Protein AF-X1ENP3-F1 (afdb_monomer)

Secondary structure (DSSP, 8-state):
-TTS-TTTHHHHHHHHHHHHHHHHHTTEEEEEE-SEEEETTEEEES-EEEEE-GGGHHHHHHHH-S---PPPTT-PPP--

Solvent-accessible surface area (backbone atoms only — not comparable to full-atom values): 5208 Å² total; per-residue (Å²): 115,96,84,56,55,79,87,50,48,61,60,52,52,52,47,52,53,51,51,52,50,52,36,60,76,62,38,46,77,41,80,47,64,68,54,62,48,77,59,93,93,43,79,44,73,76,33,76,50,75,40,63,45,74,85,44,42,85,83,32,38,87,80,57,57,92,70,81,84,75,62,60,90,97,55,77,80,70,95,120

Radius of gyration: 16.41 Å; Cα contacts (8 Å, |Δi|>4): 58; chains: 1; bounding box: 36×30×48 Å

Structure (mmCIF, N/CA/C/O backbone):
data_AF-X1ENP3-F1
#
_entry.id   AF-X1ENP3-F1
#
loop_
_atom_site.group_PDB
_atom_site.id
_atom_site.type_symbol
_atom_site.label_atom_id
_atom_site.label_alt_id
_atom_site.label_comp_id
_atom_site.label_asym_id
_atom_site.label_entity_id
_atom_site.label_seq_id
_atom_site.pdbx_PDB_ins_code
_atom_site.Cartn_x
_atom_site.Cartn_y
_atom_site.Cartn_z
_atom_site.occupancy
_atom_si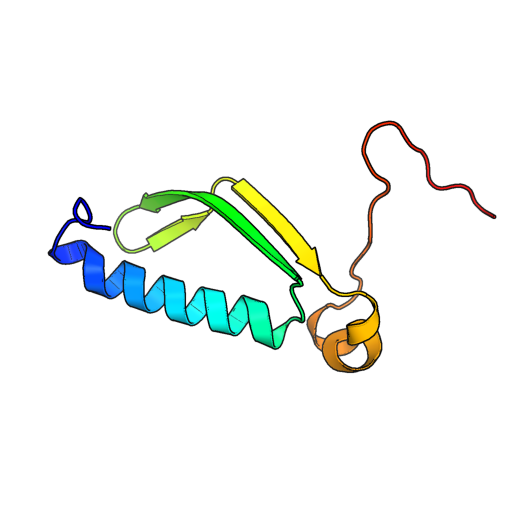te.B_iso_or_equiv
_atom_site.auth_seq_id
_atom_site.auth_comp_id
_atom_site.auth_asym_id
_atom_site.auth_atom_id
_atom_site.pdbx_PDB_model_num
ATOM 1 N N . PRO A 1 1 ? -4.911 5.821 15.428 1.00 75.00 1 PRO A N 1
ATOM 2 C CA . PRO A 1 1 ? -4.750 7.202 15.937 1.00 75.00 1 PRO A CA 1
ATOM 3 C C . PRO A 1 1 ? -5.560 7.408 17.233 1.00 75.00 1 PRO A C 1
ATOM 5 O O . PRO A 1 1 ? -6.350 6.527 17.577 1.00 75.00 1 PRO A O 1
ATOM 8 N N . LYS A 1 2 ? -5.343 8.490 18.001 1.00 82.62 2 LYS A N 1
ATOM 9 C CA . LYS A 1 2 ? -6.062 8.710 19.284 1.00 82.62 2 LYS A CA 1
ATOM 10 C C . LYS A 1 2 ? -7.575 8.894 19.086 1.00 82.62 2 LYS A C 1
ATOM 12 O O . LYS A 1 2 ? -8.357 8.497 19.940 1.00 82.62 2 LYS A O 1
ATOM 17 N N . ASP A 1 3 ? -7.941 9.436 17.939 1.00 89.31 3 ASP A N 1
ATOM 18 C CA . ASP A 1 3 ? -9.275 9.729 17.417 1.00 89.31 3 ASP A CA 1
ATOM 19 C C . ASP A 1 3 ? -9.950 8.536 16.714 1.00 89.31 3 ASP A C 1
ATOM 21 O O . ASP A 1 3 ? -11.098 8.633 16.299 1.00 89.31 3 ASP A O 1
ATOM 25 N N . THR A 1 4 ? -9.285 7.380 16.606 1.00 89.62 4 THR A N 1
ATOM 26 C CA . THR A 1 4 ? -9.896 6.184 16.006 1.00 89.62 4 THR A CA 1
ATOM 27 C C . THR A 1 4 ? -11.026 5.627 16.895 1.00 89.62 4 THR A C 1
ATOM 29 O O . THR A 1 4 ? -10.736 5.241 18.039 1.00 89.62 4 THR A O 1
ATOM 32 N N . PRO A 1 5 ? -12.271 5.493 16.382 1.00 92.12 5 PRO A N 1
ATOM 33 C CA . PRO A 1 5 ? -13.388 4.889 17.114 1.00 92.12 5 PRO A CA 1
ATOM 34 C C . PRO A 1 5 ? -13.041 3.492 17.645 1.00 92.12 5 PRO A C 1
ATOM 36 O O . PRO A 1 5 ? -12.377 2.705 16.966 1.00 92.12 5 PRO A O 1
ATOM 39 N N . LYS A 1 6 ? -13.434 3.184 18.889 1.00 93.00 6 LYS A N 1
ATOM 40 C CA . LYS A 1 6 ? -12.994 1.964 19.602 1.00 93.00 6 LYS A CA 1
ATOM 41 C C . LYS A 1 6 ? -13.406 0.677 18.884 1.00 93.00 6 LYS A C 1
ATOM 43 O O . LYS A 1 6 ? -12.616 -0.260 18.826 1.00 93.00 6 LYS A O 1
ATOM 48 N N . ASP A 1 7 ? -14.614 0.663 18.347 1.00 92.19 7 ASP A N 1
ATOM 49 C CA . ASP A 1 7 ? -15.218 -0.405 17.553 1.00 92.19 7 ASP A CA 1
ATOM 50 C C . ASP A 1 7 ? -14.498 -0.633 16.213 1.00 92.19 7 ASP A C 1
ATOM 52 O O . ASP A 1 7 ? -14.392 -1.769 15.757 1.00 92.19 7 ASP A O 1
ATOM 56 N N . MET A 1 8 ? -13.893 0.411 15.641 1.00 92.38 8 MET A N 1
ATOM 57 C CA . MET A 1 8 ? -13.166 0.336 14.365 1.00 92.38 8 MET A CA 1
ATOM 58 C C . MET A 1 8 ? -11.694 -0.066 14.513 1.00 92.38 8 MET A C 1
ATOM 60 O O . MET A 1 8 ? -11.056 -0.474 13.540 1.00 92.38 8 MET A O 1
ATOM 64 N N . LYS A 1 9 ? -11.130 -0.011 15.729 1.00 92.94 9 LYS A N 1
ATOM 65 C CA . LYS A 1 9 ? -9.702 -0.301 15.969 1.00 92.94 9 LYS A CA 1
ATOM 66 C C . LYS A 1 9 ? -9.274 -1.683 15.485 1.00 92.94 9 LYS A C 1
ATOM 68 O O . LYS A 1 9 ? -8.183 -1.810 14.936 1.00 92.94 9 LYS A O 1
ATOM 73 N N . LYS A 1 10 ? -10.106 -2.711 15.688 1.00 94.19 10 LYS A N 1
ATOM 74 C CA . LYS A 1 10 ? -9.783 -4.082 15.263 1.00 94.19 10 LYS A CA 1
ATOM 75 C C . LYS A 1 10 ? -9.706 -4.181 13.738 1.00 94.19 10 LYS A C 1
ATOM 77 O O . LYS A 1 10 ? -8.701 -4.660 13.224 1.00 94.19 10 LYS A O 1
ATOM 82 N N . MET A 1 11 ? -10.720 -3.662 13.046 1.00 94.06 11 MET A N 1
ATOM 83 C CA . MET A 1 11 ? -10.790 -3.647 11.584 1.00 94.06 11 MET A CA 1
ATOM 84 C C . MET A 1 11 ? -9.608 -2.885 10.975 1.00 94.06 11 MET A C 1
ATOM 86 O O . MET A 1 11 ? -8.944 -3.392 10.077 1.00 94.06 11 MET A O 1
ATOM 90 N N . PHE A 1 12 ? -9.273 -1.706 11.509 1.00 94.62 12 PHE A N 1
ATOM 91 C CA . PHE A 1 12 ? -8.132 -0.924 11.022 1.00 94.62 12 PHE A CA 1
ATOM 92 C C . PHE A 1 12 ? -6.788 -1.601 11.302 1.00 94.62 12 PHE A C 1
ATOM 94 O O . PHE A 1 12 ? -5.887 -1.529 10.473 1.00 94.62 12 PHE A O 1
ATOM 101 N N . ALA A 1 13 ? -6.641 -2.288 12.437 1.00 94.94 13 ALA A N 1
ATOM 102 C CA . ALA A 1 13 ? -5.433 -3.058 12.725 1.00 94.94 13 ALA A CA 1
ATOM 103 C C . ALA A 1 13 ? -5.283 -4.262 11.781 1.00 94.94 13 ALA A C 1
ATOM 105 O O . ALA A 1 13 ? -4.180 -4.547 11.317 1.00 94.94 13 ALA A O 1
ATOM 106 N N . GLU A 1 14 ? -6.376 -4.966 11.483 1.00 95.69 14 GLU A N 1
ATOM 1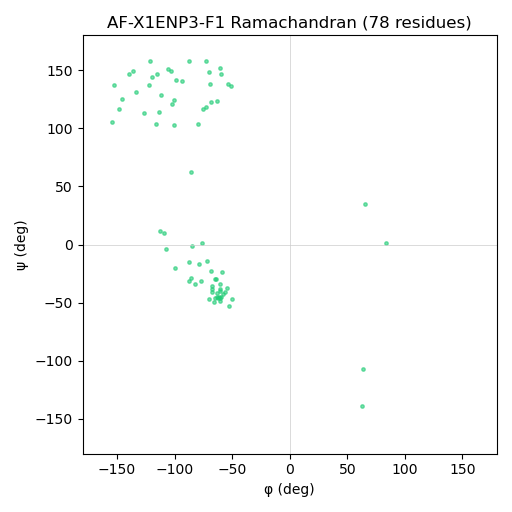07 C CA . GLU A 1 14 ? -6.396 -6.064 10.508 1.00 95.69 14 GLU A CA 1
ATOM 108 C C . GLU A 1 14 ? -6.061 -5.568 9.103 1.00 95.69 14 GLU A C 1
ATOM 110 O O . GLU A 1 14 ? -5.195 -6.148 8.447 1.00 95.69 14 GLU A O 1
ATOM 115 N N . PHE A 1 15 ? -6.651 -4.446 8.695 1.00 95.25 15 PHE A N 1
ATOM 116 C CA . PHE A 1 15 ? -6.348 -3.795 7.429 1.00 95.25 15 PHE A CA 1
ATOM 117 C C . PHE A 1 15 ? -4.889 -3.361 7.332 1.00 95.25 15 PHE A C 1
ATOM 119 O O . PHE A 1 15 ? -4.228 -3.720 6.370 1.00 95.25 15 PHE A O 1
ATOM 126 N N . ALA A 1 16 ? -4.344 -2.676 8.341 1.00 95.44 16 ALA A N 1
ATOM 127 C CA . ALA A 1 16 ? -2.945 -2.248 8.336 1.00 95.44 16 ALA A CA 1
ATOM 128 C C . ALA A 1 16 ? -1.973 -3.438 8.253 1.00 95.44 16 ALA A C 1
ATOM 130 O O . ALA A 1 16 ? -0.979 -3.373 7.533 1.00 95.44 16 ALA A O 1
ATOM 131 N N . ARG A 1 17 ? -2.270 -4.553 8.938 1.00 97.69 17 ARG A N 1
ATOM 132 C CA . ARG A 1 17 ? -1.476 -5.789 8.816 1.00 97.69 17 ARG A CA 1
ATOM 133 C C . ARG A 1 17 ? -1.559 -6.387 7.414 1.00 97.69 17 ARG A C 1
ATOM 135 O O . ARG A 1 17 ? -0.529 -6.772 6.865 1.00 97.69 17 ARG A O 1
ATOM 142 N N . GLY A 1 18 ? -2.762 -6.467 6.847 1.00 97.44 18 GLY A N 1
ATOM 143 C CA . GLY A 1 18 ? -2.974 -6.948 5.482 1.00 97.44 18 GLY A CA 1
ATOM 144 C C . GLY A 1 18 ? -2.266 -6.070 4.452 1.00 97.44 18 GLY A C 1
ATOM 145 O O . GLY A 1 18 ? -1.553 -6.586 3.598 1.00 97.44 18 GLY A O 1
ATOM 146 N N . LEU A 1 19 ? -2.379 -4.750 4.601 1.00 96.88 19 LEU A N 1
ATOM 147 C CA . LEU A 1 19 ? -1.742 -3.754 3.748 1.00 96.88 19 LEU A CA 1
ATOM 148 C C . LEU A 1 19 ? -0.218 -3.837 3.831 1.00 96.88 19 LEU A C 1
ATOM 150 O O . LEU A 1 19 ? 0.446 -3.802 2.804 1.00 96.88 19 LEU A O 1
ATOM 154 N N . PHE A 1 20 ? 0.349 -4.017 5.025 1.00 97.81 20 PHE A N 1
ATOM 155 C CA . PHE A 1 20 ? 1.794 -4.193 5.178 1.00 97.81 20 PHE A CA 1
ATOM 156 C C . PHE A 1 20 ? 2.290 -5.513 4.572 1.00 97.81 20 PHE A C 1
ATOM 158 O O . PHE A 1 20 ? 3.347 -5.556 3.943 1.00 97.81 20 PHE A O 1
ATOM 165 N N . LYS A 1 21 ? 1.518 -6.599 4.713 1.00 98.12 21 LYS A N 1
ATOM 166 C CA . LYS A 1 21 ? 1.824 -7.866 4.036 1.00 98.12 21 LYS A CA 1
ATOM 167 C C . LYS A 1 21 ? 1.790 -7.690 2.515 1.00 98.12 21 LYS A C 1
ATOM 169 O O . LYS A 1 21 ? 2.711 -8.135 1.845 1.00 98.12 21 LYS A O 1
ATOM 174 N N . PHE A 1 22 ? 0.766 -7.021 1.990 1.00 96.06 22 PHE A N 1
ATOM 175 C CA . PHE A 1 22 ? 0.628 -6.702 0.568 1.00 96.06 22 PHE A CA 1
ATOM 176 C C . PHE A 1 22 ? 1.791 -5.837 0.059 1.00 96.06 22 PHE A C 1
ATOM 178 O O . PHE A 1 22 ? 2.404 -6.177 -0.947 1.00 96.06 22 PHE A O 1
ATOM 185 N N . TYR A 1 23 ? 2.151 -4.791 0.810 1.00 97.06 23 TYR A N 1
ATOM 186 C CA . TYR A 1 23 ? 3.303 -3.926 0.554 1.00 97.06 23 TYR A CA 1
ATOM 187 C C . TYR A 1 23 ? 4.594 -4.740 0.385 1.00 97.06 23 TYR A C 1
ATOM 189 O O . TYR A 1 23 ? 5.290 -4.625 -0.621 1.00 97.06 23 TYR A O 1
ATOM 197 N N . ARG A 1 24 ? 4.898 -5.607 1.357 1.00 96.50 24 ARG A N 1
ATOM 198 C CA . ARG A 1 24 ? 6.137 -6.391 1.357 1.00 96.50 24 ARG A CA 1
ATOM 199 C C . ARG A 1 24 ? 6.139 -7.465 0.275 1.00 96.50 24 ARG A C 1
ATOM 201 O O . ARG A 1 24 ? 7.131 -7.632 -0.421 1.00 96.50 24 ARG A O 1
ATOM 208 N N . ASP A 1 25 ? 5.052 -8.219 0.157 1.00 96.00 25 ASP A N 1
ATOM 209 C CA . ASP A 1 25 ? 5.020 -9.418 -0.682 1.00 96.00 25 ASP A CA 1
ATOM 210 C C . ASP A 1 25 ? 5.029 -9.103 -2.190 1.00 96.00 25 ASP A C 1
ATOM 212 O O . ASP A 1 25 ? 5.259 -10.018 -2.986 1.00 96.00 25 ASP A O 1
ATOM 216 N N . LEU A 1 26 ? 4.766 -7.847 -2.567 1.00 96.12 26 LEU A N 1
ATOM 217 C CA . LEU A 1 26 ? 4.790 -7.343 -3.943 1.00 96.12 26 LEU A CA 1
ATOM 218 C C . LEU A 1 26 ? 5.921 -6.338 -4.206 1.00 96.12 26 LEU A C 1
ATOM 220 O O . LEU A 1 26 ? 5.908 -5.693 -5.250 1.00 96.12 26 LEU A O 1
ATOM 224 N N . GLY A 1 27 ? 6.885 -6.186 -3.293 1.00 95.00 27 GLY A N 1
ATOM 225 C CA . GLY A 1 27 ? 8.056 -5.334 -3.530 1.00 95.00 27 GLY A CA 1
ATOM 226 C C . GLY A 1 27 ? 7.726 -3.845 -3.669 1.00 95.00 27 GLY A C 1
ATOM 227 O O . GLY A 1 27 ? 8.352 -3.140 -4.460 1.00 95.00 27 GLY A O 1
ATOM 228 N N . TYR A 1 28 ? 6.729 -3.343 -2.933 1.00 96.25 28 TYR A N 1
ATOM 229 C CA . TYR A 1 28 ? 6.470 -1.905 -2.897 1.00 96.25 28 TYR A CA 1
ATOM 230 C C . TYR A 1 28 ? 7.605 -1.176 -2.163 1.00 96.25 28 TYR A C 1
ATOM 232 O O . TYR A 1 28 ? 8.062 -1.607 -1.107 1.00 96.25 28 TYR A O 1
ATOM 240 N N . ALA A 1 29 ? 8.0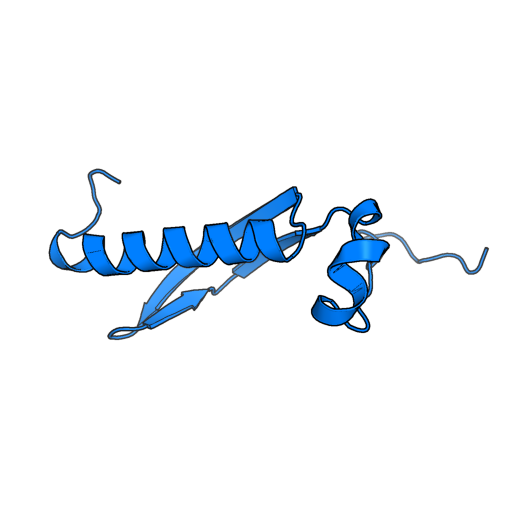19 -0.035 -2.710 1.00 95.81 29 ALA A N 1
ATOM 241 C CA . ALA A 1 29 ? 8.901 0.939 -2.065 1.00 95.81 29 ALA A CA 1
ATOM 242 C C . ALA A 1 29 ? 8.108 2.123 -1.483 1.00 95.81 29 ALA A C 1
ATOM 244 O O . ALA A 1 29 ? 8.590 2.855 -0.618 1.00 95.81 29 ALA A O 1
ATOM 245 N N . TYR A 1 30 ? 6.883 2.331 -1.974 1.00 96.88 30 TYR A N 1
ATOM 246 C CA . TYR A 1 30 ? 5.959 3.344 -1.4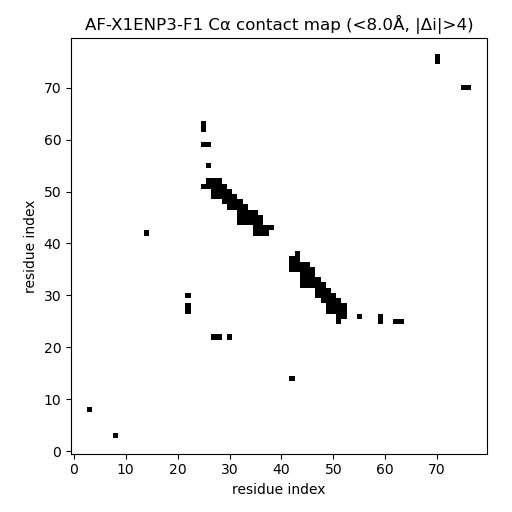84 1.00 96.88 30 TYR A CA 1
ATOM 247 C C . TYR A 1 30 ? 4.517 2.910 -1.735 1.00 96.88 30 TYR A C 1
ATOM 249 O O . TYR A 1 30 ? 4.196 2.420 -2.819 1.00 96.88 30 TYR A O 1
ATOM 257 N N . LEU A 1 31 ? 3.652 3.116 -0.744 1.00 97.19 31 LEU A N 1
ATOM 258 C CA . LEU A 1 31 ? 2.219 2.869 -0.849 1.00 97.19 31 LEU A CA 1
ATOM 259 C C . LEU A 1 31 ? 1.470 3.860 0.044 1.00 97.19 31 LEU A C 1
ATOM 261 O O . LEU A 1 31 ? 1.622 3.845 1.265 1.00 97.19 31 LEU A O 1
ATOM 265 N N . GLU A 1 32 ? 0.662 4.707 -0.575 1.00 97.19 32 GLU A N 1
ATOM 266 C CA . GLU A 1 32 ? -0.216 5.670 0.081 1.00 97.19 32 GLU A CA 1
ATOM 267 C C . GLU A 1 32 ? -1.656 5.407 -0.350 1.00 97.19 32 GLU A C 1
ATOM 269 O O . GLU A 1 32 ? -1.929 5.178 -1.525 1.00 97.19 32 GLU A O 1
ATOM 274 N N . ILE A 1 33 ? -2.575 5.463 0.614 1.00 96.88 33 ILE A N 1
ATOM 275 C CA . ILE A 1 33 ? -4.017 5.440 0.374 1.00 96.88 33 ILE A CA 1
ATOM 276 C C . ILE A 1 33 ? -4.609 6.659 1.076 1.00 96.88 33 ILE A C 1
ATOM 278 O O . ILE A 1 33 ? -4.584 6.719 2.310 1.00 96.88 33 ILE A O 1
ATOM 282 N N . ASN A 1 34 ? -5.126 7.625 0.315 1.00 95.25 34 ASN A N 1
ATOM 283 C CA . ASN A 1 34 ? -5.652 8.862 0.882 1.00 95.25 34 ASN A CA 1
ATOM 284 C C . ASN A 1 34 ? -6.726 9.535 -0.002 1.00 95.25 34 ASN A C 1
ATOM 286 O O . ASN A 1 34 ? -6.373 10.207 -0.965 1.00 95.25 34 ASN A O 1
ATOM 290 N N . PRO A 1 35 ? -8.019 9.464 0.360 1.00 95.19 35 PRO A N 1
ATOM 291 C CA . PRO A 1 35 ? -8.570 8.801 1.541 1.00 95.19 35 PRO A CA 1
ATOM 292 C C . PRO A 1 35 ? -8.871 7.313 1.299 1.00 95.19 35 PRO A C 1
ATOM 294 O O . PRO A 1 35 ? -9.138 6.873 0.182 1.00 95.19 35 PRO A O 1
ATOM 297 N N . PHE A 1 36 ? -8.933 6.538 2.383 1.00 94.94 36 PHE A N 1
ATOM 298 C CA . PHE A 1 36 ? -9.798 5.357 2.428 1.00 94.94 36 PHE A CA 1
ATOM 299 C C . PHE A 1 36 ? -11.046 5.682 3.243 1.00 94.94 36 PHE A C 1
ATOM 301 O O . PHE A 1 36 ? -10.999 6.470 4.189 1.00 94.94 36 PHE A O 1
ATOM 308 N N . VAL A 1 37 ? -12.161 5.052 2.892 1.00 94.69 37 VAL A N 1
ATOM 309 C CA . VAL A 1 37 ? -13.438 5.208 3.592 1.00 94.69 37 VAL A CA 1
ATOM 310 C C . VAL A 1 37 ? -13.935 3.867 4.105 1.00 94.69 37 VAL A C 1
ATOM 312 O O . VAL A 1 37 ? -13.544 2.810 3.614 1.00 94.69 37 VAL A O 1
ATOM 315 N N . VAL A 1 38 ? -14.805 3.913 5.111 1.00 94.31 38 VAL A N 1
ATOM 316 C CA . VAL A 1 38 ? -15.493 2.730 5.633 1.00 94.31 38 VAL A CA 1
ATOM 317 C C . VAL A 1 38 ? -16.918 2.728 5.099 1.00 94.31 38 VAL A C 1
ATOM 319 O O . VAL A 1 38 ? -17.669 3.666 5.360 1.00 94.31 38 VAL A O 1
ATOM 322 N N . SER A 1 39 ? -17.294 1.671 4.383 1.00 93.44 39 SER A N 1
ATOM 323 C CA . SER A 1 39 ? -18.666 1.435 3.928 1.00 93.44 39 SER A CA 1
ATOM 324 C C . SER A 1 39 ? -19.189 0.158 4.582 1.00 93.44 39 SER A C 1
ATOM 326 O O . SER A 1 39 ? -18.783 -0.953 4.245 1.00 93.44 39 SER A O 1
ATOM 328 N N . GLY A 1 40 ? -20.040 0.304 5.600 1.00 89.62 40 GLY A N 1
ATOM 329 C CA . GLY A 1 40 ? -20.508 -0.827 6.405 1.00 89.62 40 GLY A CA 1
ATOM 330 C C . GLY A 1 40 ? -19.366 -1.513 7.164 1.00 89.62 40 GLY A C 1
ATOM 331 O O . GLY A 1 40 ? -18.872 -0.978 8.153 1.00 89.62 40 GLY A O 1
ATOM 332 N N . LYS A 1 41 ? -18.977 -2.715 6.720 1.00 87.69 41 LYS A N 1
ATOM 333 C CA . LYS A 1 41 ? -17.875 -3.512 7.301 1.00 87.69 41 LYS A CA 1
ATOM 334 C C . LYS A 1 41 ? -16.640 -3.584 6.398 1.00 87.69 41 LYS A C 1
ATOM 336 O O . LYS A 1 41 ? -15.738 -4.373 6.666 1.00 87.69 41 LYS A O 1
ATOM 341 N N . GLU A 1 42 ? -16.612 -2.796 5.331 1.00 91.56 42 GLU A N 1
ATOM 342 C CA . GLU A 1 42 ? -15.563 -2.839 4.318 1.00 91.56 42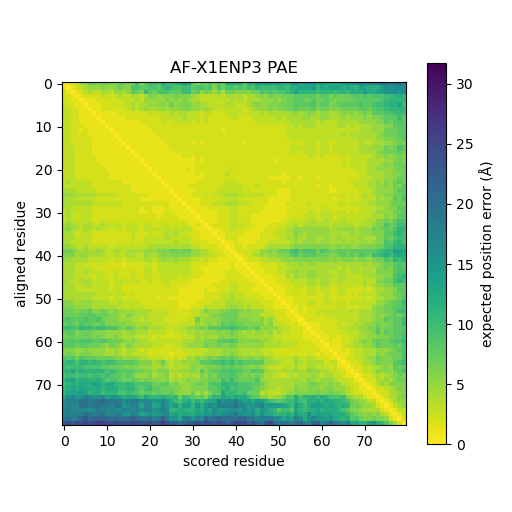 GLU A CA 1
ATOM 343 C C . GLU A 1 42 ? -14.769 -1.537 4.299 1.00 91.56 42 GLU A C 1
ATOM 345 O O . GLU A 1 42 ? -15.306 -0.452 4.539 1.00 91.56 42 GLU A O 1
ATOM 350 N N . ILE A 1 43 ? -13.476 -1.658 4.002 1.00 94.69 43 ILE A N 1
ATOM 351 C CA . ILE A 1 43 ? -12.595 -0.520 3.750 1.00 94.69 43 ILE A CA 1
ATOM 352 C C . ILE A 1 43 ? -12.443 -0.374 2.244 1.00 94.69 43 ILE A C 1
ATOM 354 O O . ILE A 1 43 ? -12.023 -1.311 1.568 1.00 94.69 43 ILE A O 1
ATOM 358 N N . VAL A 1 44 ? -12.756 0.815 1.743 1.00 96.00 44 VAL A N 1
ATOM 359 C CA . VAL A 1 44 ? -12.685 1.154 0.323 1.00 96.00 44 VAL A CA 1
ATOM 360 C C . VAL A 1 44 ? -11.586 2.202 0.124 1.00 96.00 44 VAL A C 1
ATOM 362 O O . VAL A 1 44 ? -11.726 3.319 0.632 1.00 96.00 44 VAL A O 1
ATOM 365 N N . PRO A 1 45 ? -10.483 1.878 -0.576 1.00 95.12 45 PRO A N 1
ATOM 366 C CA . PRO A 1 45 ? -9.488 2.871 -0.966 1.00 95.12 45 PRO A CA 1
ATOM 367 C C . PRO A 1 45 ? -10.064 3.735 -2.096 1.00 95.12 45 PRO A C 1
ATOM 369 O O . PRO A 1 45 ? -10.414 3.206 -3.149 1.00 95.12 45 PRO A O 1
ATOM 372 N N . LEU A 1 46 ? -10.206 5.045 -1.876 1.00 96.38 46 LEU A N 1
ATOM 373 C CA . LEU A 1 46 ? -10.723 5.957 -2.906 1.00 96.38 46 LEU A CA 1
ATOM 374 C C . LEU A 1 46 ? -9.618 6.487 -3.817 1.00 96.38 46 LEU A C 1
ATOM 376 O O . LEU A 1 46 ? -9.870 6.742 -4.990 1.00 96.38 46 LEU A O 1
ATOM 380 N N . ASP A 1 47 ? -8.412 6.633 -3.276 1.00 96.56 47 ASP A N 1
ATOM 381 C CA . ASP A 1 47 ? -7.217 7.013 -4.020 1.00 96.56 47 ASP A CA 1
ATOM 382 C C . ASP A 1 47 ? -6.018 6.196 -3.533 1.00 96.56 47 ASP A C 1
ATOM 384 O O . ASP A 1 47 ? -5.943 5.834 -2.351 1.00 96.56 47 ASP A O 1
ATOM 388 N N . LEU A 1 48 ? -5.103 5.883 -4.448 1.00 96.06 48 LEU A N 1
ATOM 389 C CA . LEU A 1 48 ? -3.916 5.083 -4.179 1.00 96.06 48 LE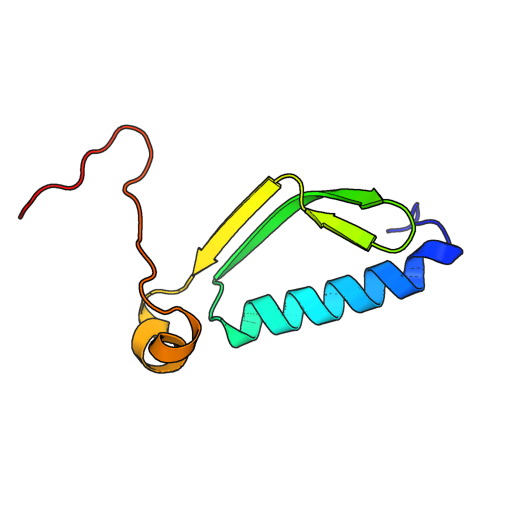U A CA 1
ATOM 390 C C . LEU A 1 48 ? -2.744 5.554 -5.034 1.00 96.06 48 LEU A C 1
ATOM 392 O O . LEU A 1 48 ? -2.794 5.533 -6.264 1.00 96.06 48 LEU A O 1
ATOM 396 N N . VAL A 1 49 ? -1.640 5.868 -4.361 1.00 95.75 49 VAL A N 1
ATOM 397 C CA . VAL A 1 49 ? -0.341 6.099 -4.991 1.00 95.75 49 VAL A CA 1
ATOM 398 C C . VAL A 1 49 ? 0.585 4.966 -4.591 1.00 95.75 49 VAL A C 1
ATOM 400 O O . VAL A 1 49 ? 0.754 4.667 -3.410 1.00 95.75 49 VAL A O 1
ATOM 403 N N . ALA A 1 50 ? 1.225 4.346 -5.576 1.00 94.62 50 ALA A N 1
ATOM 404 C CA . ALA A 1 50 ? 2.170 3.275 -5.328 1.00 94.62 50 ALA A CA 1
ATOM 405 C C . ALA A 1 50 ? 3.434 3.404 -6.171 1.00 94.62 50 ALA A C 1
ATOM 407 O O . ALA A 1 50 ? 3.412 3.902 -7.296 1.00 94.62 50 ALA A O 1
ATOM 408 N N . ARG A 1 51 ? 4.545 2.925 -5.613 1.00 94.75 51 ARG A N 1
ATOM 409 C CA . ARG A 1 51 ? 5.809 2.708 -6.319 1.00 94.75 51 ARG A CA 1
ATOM 410 C C . ARG A 1 51 ? 6.330 1.333 -5.939 1.00 94.75 51 ARG A C 1
ATOM 412 O O . ARG A 1 51 ? 6.384 1.014 -4.750 1.00 94.75 51 ARG A O 1
ATOM 419 N N . VAL A 1 52 ? 6.714 0.547 -6.934 1.00 93.62 52 VAL A N 1
ATOM 420 C CA . VAL A 1 52 ? 7.373 -0.752 -6.753 1.00 93.62 52 VAL A CA 1
ATOM 421 C C . VAL A 1 52 ? 8.855 -0.629 -7.089 1.00 93.62 52 VAL A C 1
ATOM 423 O O . VAL A 1 52 ? 9.235 0.239 -7.876 1.00 93.62 52 VAL A O 1
ATOM 426 N N . ASP A 1 53 ? 9.678 -1.454 -6.454 1.00 92.75 53 ASP A N 1
ATOM 427 C CA . ASP A 1 53 ? 11.109 -1.568 -6.736 1.00 92.75 53 ASP A CA 1
ATOM 428 C C . ASP A 1 53 ? 11.307 -2.441 -7.976 1.00 92.75 53 ASP A C 1
ATOM 430 O O . ASP A 1 53 ? 11.162 -3.656 -7.890 1.00 92.75 53 ASP A O 1
ATOM 434 N N . ASP A 1 54 ? 11.611 -1.842 -9.127 1.00 89.56 54 ASP A N 1
ATOM 435 C CA . ASP A 1 54 ? 11.742 -2.557 -10.403 1.00 89.56 54 ASP A CA 1
ATOM 436 C C . ASP A 1 54 ? 12.811 -3.664 -10.384 1.00 89.56 54 ASP A C 1
ATOM 438 O O . ASP A 1 54 ? 12.689 -4.652 -11.111 1.00 89.56 54 ASP A O 1
ATOM 442 N N . THR A 1 55 ? 13.800 -3.578 -9.492 1.00 89.88 55 THR A N 1
ATOM 443 C CA . THR A 1 55 ? 14.834 -4.604 -9.329 1.00 89.88 55 THR A CA 1
ATOM 444 C C . THR A 1 55 ? 14.277 -5.905 -8.746 1.00 89.88 55 THR A C 1
ATOM 446 O O . THR A 1 55 ? 14.816 -6.982 -9.012 1.00 89.88 55 THR A O 1
ATOM 449 N N . ALA A 1 56 ? 13.137 -5.845 -8.047 1.00 91.38 56 ALA A N 1
ATOM 450 C CA . ALA A 1 56 ? 12.420 -7.007 -7.527 1.00 91.38 56 ALA A CA 1
ATOM 451 C C . ALA A 1 56 ? 11.631 -7.770 -8.609 1.00 91.38 56 ALA A C 1
ATOM 453 O O . ALA A 1 56 ? 10.990 -8.778 -8.298 1.00 91.38 56 ALA A O 1
ATOM 454 N N . HIS A 1 57 ? 11.679 -7.341 -9.879 1.00 88.81 57 HIS A N 1
ATOM 455 C CA . HIS A 1 57 ? 10.956 -7.991 -10.975 1.00 88.81 57 HIS A CA 1
ATOM 456 C C . HIS A 1 57 ? 11.278 -9.486 -11.094 1.00 88.81 57 HIS A C 1
ATOM 458 O O . HIS A 1 57 ? 10.378 -10.286 -11.328 1.00 88.81 57 HIS A O 1
ATOM 464 N N . PHE A 1 58 ? 12.531 -9.892 -10.868 1.00 88.50 58 PHE A N 1
ATOM 465 C CA . PHE A 1 58 ? 12.911 -11.308 -10.902 1.00 88.50 58 PHE A CA 1
ATOM 466 C C . PHE A 1 58 ? 12.105 -12.154 -9.900 1.00 88.50 58 PHE A C 1
ATOM 468 O O . PHE A 1 58 ? 11.629 -13.231 -10.246 1.00 88.50 58 PHE A O 1
ATOM 475 N N . GLU A 1 59 ? 11.903 -11.648 -8.683 1.00 91.19 59 GLU A N 1
ATOM 476 C CA . GLU A 1 59 ? 11.202 -12.363 -7.610 1.00 91.19 59 GLU A CA 1
ATOM 477 C C . GLU A 1 59 ? 9.678 -12.184 -7.667 1.00 91.19 59 GLU A C 1
ATOM 479 O O . GLU A 1 59 ? 8.927 -13.048 -7.211 1.00 91.19 59 GLU A O 1
ATOM 484 N N . CYS A 1 60 ? 9.208 -11.054 -8.203 1.00 93.25 60 CYS A N 1
ATOM 485 C CA . CYS A 1 60 ? 7.800 -10.662 -8.170 1.00 93.25 60 CYS A CA 1
ATOM 486 C C . CYS A 1 60 ? 7.075 -10.769 -9.519 1.00 93.25 60 CYS A C 1
ATOM 488 O O . CYS A 1 60 ? 5.865 -10.550 -9.5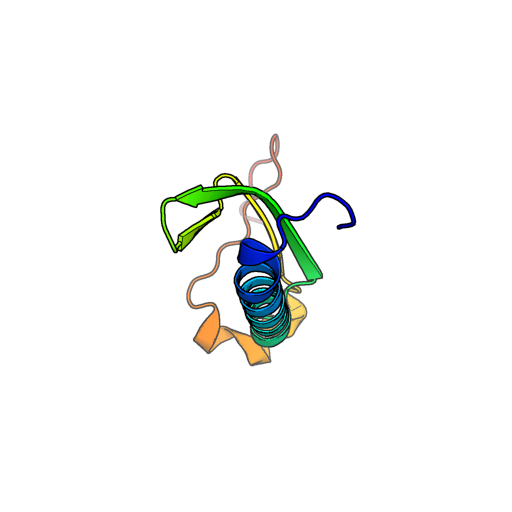48 1.00 93.25 60 CYS A O 1
ATOM 490 N N . SER A 1 61 ? 7.759 -11.127 -10.609 1.00 89.06 61 SER A N 1
ATOM 491 C CA . SER A 1 61 ? 7.199 -11.183 -11.973 1.00 89.06 61 SER A CA 1
ATOM 492 C C . SER A 1 61 ? 5.888 -11.968 -12.065 1.00 89.06 61 SER A C 1
ATOM 494 O O . SER A 1 61 ? 4.908 -11.453 -12.601 1.00 89.06 61 SER A O 1
ATOM 496 N N . GLU A 1 62 ? 5.818 -13.163 -11.470 1.00 92.88 62 GLU A N 1
ATOM 497 C CA . GLU A 1 62 ? 4.591 -13.977 -11.461 1.00 92.88 62 GLU A CA 1
ATOM 498 C C . GLU A 1 62 ? 3.417 -13.276 -10.764 1.00 92.88 62 GLU A C 1
ATOM 500 O O . GLU A 1 62 ? 2.265 -13.437 -11.165 1.00 92.88 62 GLU A O 1
ATOM 505 N N . LYS A 1 63 ? 3.695 -12.486 -9.719 1.00 93.19 63 LYS A N 1
ATOM 506 C CA . LYS A 1 63 ? 2.665 -11.764 -8.961 1.00 93.19 63 LYS A CA 1
ATOM 507 C C . LYS A 1 63 ? 2.262 -10.454 -9.630 1.00 93.19 63 LYS A C 1
ATOM 509 O O . LYS A 1 63 ? 1.117 -10.034 -9.491 1.00 93.19 63 LYS A O 1
ATOM 514 N N . TRP A 1 64 ? 3.204 -9.787 -10.289 1.00 93.31 64 TRP A N 1
ATOM 515 C CA . TRP A 1 64 ? 2.973 -8.517 -10.973 1.00 93.31 64 TRP A CA 1
ATOM 516 C C . TRP A 1 64 ? 2.251 -8.698 -12.306 1.00 93.31 64 TRP A C 1
ATOM 518 O O . TRP A 1 64 ? 1.480 -7.822 -12.695 1.00 93.31 64 TRP A O 1
ATOM 528 N N . GLY A 1 65 ? 2.472 -9.822 -12.992 1.00 90.88 65 GLY A N 1
ATOM 529 C CA . GLY A 1 65 ? 1.970 -10.021 -14.346 1.00 90.88 65 GLY A CA 1
ATOM 530 C C . GLY A 1 65 ? 2.578 -9.003 -15.314 1.00 90.88 65 GLY A C 1
ATOM 531 O O . GLY A 1 65 ? 3.764 -8.686 -15.232 1.00 90.88 65 GLY A O 1
ATOM 532 N N . ASP A 1 66 ? 1.757 -8.472 -16.220 1.00 88.94 66 ASP A N 1
ATOM 533 C CA . ASP A 1 66 ? 2.175 -7.481 -17.221 1.00 88.94 66 ASP A CA 1
ATOM 534 C C . ASP A 1 66 ? 2.110 -6.047 -16.658 1.00 88.94 66 ASP A C 1
ATOM 536 O O . ASP A 1 66 ? 1.299 -5.209 -17.063 1.00 88.94 66 ASP A O 1
ATOM 540 N N . LEU A 1 67 ? 2.913 -5.790 -15.620 1.00 89.62 67 LEU A N 1
ATOM 541 C CA . LEU A 1 67 ? 2.955 -4.496 -14.943 1.00 89.62 67 LEU A CA 1
ATOM 542 C C . LEU A 1 67 ? 3.715 -3.461 -15.786 1.00 89.62 67 LEU A C 1
ATOM 544 O O . LEU A 1 67 ? 4.921 -3.575 -15.994 1.00 89.62 67 LEU A O 1
ATOM 548 N N . ALA A 1 68 ? 3.017 -2.405 -16.210 1.00 86.00 68 ALA A N 1
ATOM 549 C CA . ALA A 1 68 ? 3.603 -1.297 -16.960 1.00 86.00 68 ALA A CA 1
ATOM 550 C C . ALA A 1 68 ? 4.037 -0.134 -16.051 1.00 86.00 68 ALA A C 1
ATOM 552 O O . ALA A 1 68 ? 3.312 0.266 -15.139 1.00 86.00 68 ALA A O 1
ATOM 553 N N . PHE A 1 69 ? 5.183 0.476 -16.368 1.00 85.69 69 PHE A N 1
ATOM 554 C CA . PHE A 1 69 ? 5.677 1.690 -15.716 1.00 85.69 69 PHE A CA 1
ATOM 555 C C . PHE A 1 69 ? 5.390 2.914 -16.598 1.00 85.69 69 PHE A C 1
ATOM 557 O O . PHE A 1 69 ? 6.074 3.123 -17.604 1.00 85.69 69 PHE A O 1
ATOM 564 N N . PRO A 1 70 ? 4.368 3.727 -16.278 1.00 85.12 70 PRO A N 1
ATOM 565 C CA . PRO A 1 70 ? 4.029 4.881 -17.096 1.00 85.12 70 PRO A CA 1
ATOM 566 C C . PRO A 1 70 ? 5.096 5.973 -16.976 1.00 85.12 70 PRO A C 1
ATOM 568 O O . PRO A 1 70 ? 5.690 6.183 -15.916 1.00 85.12 70 PRO A O 1
ATOM 571 N N . ALA A 1 71 ? 5.297 6.727 -18.059 1.00 86.12 71 ALA A N 1
ATOM 572 C CA . ALA A 1 71 ? 6.082 7.951 -17.981 1.00 86.12 71 ALA A CA 1
ATOM 573 C C . ALA A 1 71 ? 5.443 8.938 -16.987 1.00 86.12 71 ALA A C 1
ATOM 575 O O . ALA A 1 71 ? 4.213 9.015 -16.886 1.00 86.12 71 ALA A O 1
ATOM 576 N N . PRO A 1 72 ? 6.261 9.741 -16.285 1.00 85.94 72 PRO A N 1
ATOM 577 C CA . PRO A 1 72 ? 5.738 10.811 -15.456 1.00 85.94 72 PRO A 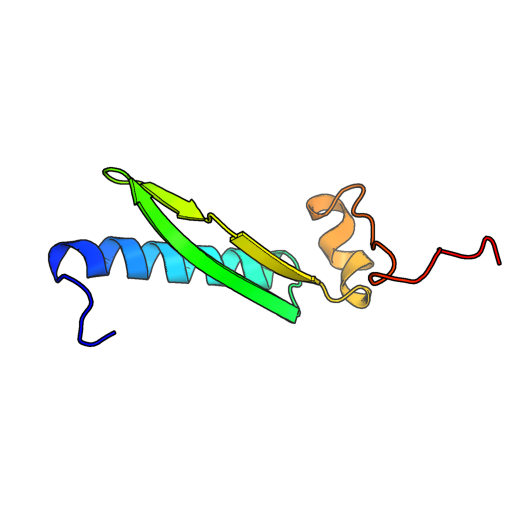CA 1
ATOM 578 C C . PRO A 1 72 ? 4.958 11.814 -16.312 1.00 85.94 72 PRO A C 1
ATOM 580 O O . PRO A 1 72 ? 5.249 12.018 -17.496 1.00 85.94 72 PRO A O 1
ATOM 583 N N . PHE A 1 73 ? 3.984 12.473 -15.687 1.00 86.56 73 PHE A N 1
ATOM 584 C CA . PHE A 1 73 ? 3.167 13.487 -16.343 1.00 86.56 73 PHE A CA 1
ATOM 585 C C . PHE A 1 73 ? 4.033 14.536 -17.063 1.00 86.56 73 PHE A C 1
ATOM 587 O O . PHE A 1 73 ? 5.040 15.009 -16.536 1.00 86.56 73 PHE A O 1
ATOM 594 N N . GLY A 1 74 ? 3.639 14.893 -18.287 1.00 84.81 74 GLY A N 1
ATOM 595 C CA . GLY A 1 74 ? 4.362 15.858 -19.120 1.00 84.81 74 GLY A CA 1
ATOM 596 C C . GLY A 1 74 ? 5.535 15.283 -19.924 1.00 84.81 74 GLY A C 1
ATOM 597 O O . GLY A 1 74 ? 6.176 16.037 -20.654 1.00 84.81 74 GLY A O 1
ATOM 598 N N . ARG A 1 75 ? 5.812 13.973 -19.853 1.00 83.81 75 ARG A N 1
ATOM 599 C CA . ARG A 1 75 ? 6.806 13.297 -20.706 1.00 83.81 75 ARG A CA 1
ATOM 600 C C . ARG A 1 75 ? 6.157 12.196 -21.542 1.00 83.81 75 ARG A C 1
ATOM 602 O O . ARG A 1 75 ? 5.248 11.512 -21.085 1.00 83.81 75 ARG A O 1
ATOM 609 N N . LYS A 1 76 ? 6.638 12.021 -22.774 1.00 81.19 76 LYS A N 1
ATOM 610 C CA . LYS A 1 76 ? 6.326 10.849 -23.605 1.00 81.19 76 LYS A CA 1
ATOM 611 C C . LYS A 1 76 ? 7.482 9.860 -23.501 1.00 81.19 76 LYS 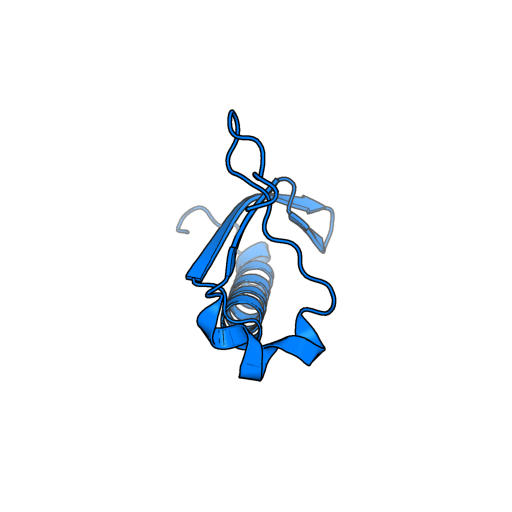A C 1
ATOM 613 O O . LYS A 1 76 ? 8.632 10.293 -23.482 1.00 81.19 76 LYS A O 1
ATOM 618 N N . LEU A 1 77 ? 7.175 8.565 -23.456 1.00 78.12 77 LEU A N 1
ATOM 619 C CA . LEU A 1 77 ? 8.188 7.525 -23.636 1.00 78.12 77 LEU A CA 1
ATOM 620 C C . LEU A 1 77 ? 8.761 7.659 -25.054 1.00 78.12 77 LEU A C 1
ATOM 622 O O . LEU A 1 77 ? 8.001 7.682 -26.028 1.00 78.12 77 LEU A O 1
ATOM 626 N N . SER A 1 78 ? 10.079 7.814 -25.165 1.00 78.94 78 SER A N 1
ATOM 627 C CA . SER A 1 78 ? 10.784 7.674 -26.439 1.00 78.94 78 SER A CA 1
ATOM 628 C C . SER A 1 78 ? 10.833 6.199 -26.834 1.00 78.94 78 SER A C 1
ATOM 630 O O . SER A 1 78 ? 10.677 5.316 -25.997 1.00 78.94 78 SER A O 1
ATOM 632 N N . LYS A 1 79 ? 11.011 5.934 -28.131 1.00 78.19 79 LYS A N 1
ATOM 633 C CA . LYS A 1 79 ? 11.219 4.572 -28.648 1.00 78.19 79 LYS A CA 1
ATOM 634 C C . LYS A 1 79 ? 12.648 4.055 -28.443 1.00 78.19 79 LYS A C 1
ATOM 636 O O . LYS A 1 79 ? 12.860 2.863 -28.627 1.00 78.19 79 LYS A O 1
ATOM 641 N N . GLU A 1 80 ? 13.584 4.961 -28.171 1.00 58.69 80 GLU A N 1
ATOM 642 C CA . GLU A 1 80 ? 15.014 4.686 -27.982 1.00 58.69 80 GLU A CA 1
ATOM 643 C C . GLU A 1 80 ? 15.317 4.227 -26.559 1.00 58.69 80 GLU A C 1
ATOM 645 O O . GLU A 1 80 ? 14.748 4.849 -25.627 1.00 58.69 80 GLU A O 1
#

Foldseek 3Di:
DVPDDPVCVVVVVVVVVVVVCVCVQQQWPDKDQPPWDDDPSDIRRPDMDTDHDVVCCVVRVVVCPPPDDDDPPPDDDDPD

pLDDT: mean 91.51, std 6.33, range [58.69, 98.12]

Mean predicted aligned error: 4.84 Å

Sequence (80 aa):
PKDTPKDMKKMFAEFARGLFKFYRDLGYAYLEINPFVVSGKEIVPLDLVARVDDTAHFECSEKWGDLAFPAPFGRKLSKE

Organism: NCBI:txid412755

Nearest PDB structures (foldseek):
  6znw-assembly1_A  TM=9.674E-01  e=9.259E-07  Methanothrix soehngenii
  6hxi-assembly1_C-2  TM=9.563E-01  e=2.784E-06  Methanothrix soehngenii
  5tde-assembly1_A  TM=9.646E-01  e=4.207E-06  Homo sapiens
  5tes-assembly1_A  TM=9.655E-01  e=3.927E-06  Homo sapiens
  5tdf-assembly1_A  TM=9.651E-01  e=7.295E-06  Homo sapiens